Protein AF-A0A2M7I1S6-F1 (afdb_monomer_lite)

Foldseek 3Di:
DDDDDDDDDDDPPPPPPPPVPPPPPCPPDDPDDFDFFADWDWDDDALKIKIFTDDGDDPPDPWKWKWKDLDPPDDTDTPDTGRHRIDMDNNGHPPGDMDMGMD

Structure (mmCIF, N/CA/C/O backbone):
data_AF-A0A2M7I1S6-F1
#
_entry.id   AF-A0A2M7I1S6-F1
#
loop_
_atom_site.group_PDB
_atom_site.id
_atom_site.type_symbol
_atom_site.label_atom_id
_atom_site.label_alt_id
_atom_site.label_comp_id
_atom_site.label_asym_id
_atom_site.label_entity_id
_atom_site.label_seq_id
_atom_site.pdbx_PDB_ins_code
_atom_site.Cartn_x
_atom_site.Cartn_y
_atom_site.Cartn_z
_atom_site.occupancy
_atom_site.B_iso_or_equiv
_atom_site.auth_seq_id
_atom_site.auth_comp_id
_atom_site.auth_asym_id
_atom_site.auth_atom_id
_atom_site.pdbx_PDB_model_num
ATOM 1 N N . MET A 1 1 ? 57.076 -12.786 -80.944 1.00 39.09 1 MET A N 1
ATOM 2 C CA . MET A 1 1 ? 57.384 -11.977 -79.736 1.00 39.09 1 MET A CA 1
ATOM 3 C C . MET A 1 1 ? 56.350 -12.340 -78.661 1.00 39.09 1 MET A C 1
ATOM 5 O O . MET A 1 1 ? 55.253 -12.700 -79.058 1.00 39.09 1 MET A O 1
ATOM 9 N N . LYS A 1 2 ? 56.666 -12.524 -77.364 1.00 35.94 2 LYS A N 1
ATOM 10 C CA . LYS A 1 2 ? 57.228 -11.557 -76.382 1.00 35.94 2 LYS A CA 1
ATOM 11 C C . LYS A 1 2 ? 56.324 -10.310 -76.252 1.00 35.94 2 LYS A C 1
ATOM 13 O O . LYS A 1 2 ? 56.129 -9.669 -77.274 1.00 35.94 2 LYS A O 1
ATOM 18 N N . THR A 1 3 ? 55.777 -9.872 -75.110 1.00 34.53 3 THR A N 1
ATOM 19 C CA . THR A 1 3 ? 55.634 -10.377 -73.709 1.00 34.53 3 THR A CA 1
ATOM 20 C C . THR A 1 3 ? 54.555 -9.463 -73.031 1.00 34.53 3 THR A C 1
ATOM 22 O O . THR A 1 3 ? 54.255 -8.428 -73.617 1.00 34.53 3 THR A O 1
ATOM 25 N N . THR A 1 4 ? 53.881 -9.673 -71.884 1.00 38.97 4 THR A N 1
ATOM 26 C CA . THR A 1 4 ? 53.952 -10.602 -70.725 1.00 38.97 4 THR A CA 1
ATOM 27 C C . THR A 1 4 ? 52.556 -10.714 -70.060 1.00 38.97 4 THR A C 1
ATOM 29 O O . THR A 1 4 ? 51.723 -9.834 -70.251 1.00 38.97 4 THR A O 1
ATOM 32 N N . ILE A 1 5 ? 52.310 -11.723 -69.211 1.00 48.00 5 ILE A N 1
ATOM 33 C CA . ILE A 1 5 ? 51.147 -11.777 -68.292 1.00 48.00 5 ILE A CA 1
ATOM 34 C C . ILE A 1 5 ? 51.348 -10.833 -67.089 1.00 48.00 5 ILE A C 1
ATOM 36 O O . ILE A 1 5 ? 52.445 -10.772 -66.533 1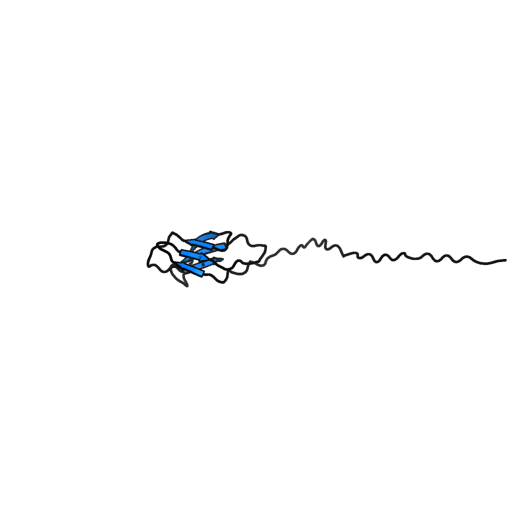.00 48.00 5 ILE A O 1
ATOM 40 N N . LYS A 1 6 ? 50.274 -10.186 -66.612 1.00 42.19 6 LYS A N 1
ATOM 41 C CA . LYS A 1 6 ? 50.146 -9.733 -65.213 1.00 42.19 6 LYS A CA 1
ATOM 42 C C . LYS A 1 6 ? 48.769 -10.099 -64.657 1.00 42.19 6 LYS A C 1
ATOM 44 O O . LYS A 1 6 ? 47.768 -9.495 -65.023 1.00 42.19 6 LYS A O 1
ATOM 49 N N . ILE A 1 7 ? 48.745 -11.082 -63.762 1.00 47.03 7 ILE A N 1
ATOM 50 C CA . ILE A 1 7 ? 47.582 -11.405 -62.929 1.00 47.03 7 ILE A CA 1
ATOM 51 C C . ILE A 1 7 ? 47.560 -10.415 -61.760 1.00 47.03 7 ILE A C 1
ATOM 53 O O . ILE A 1 7 ? 48.581 -10.234 -61.100 1.00 47.03 7 ILE A O 1
ATOM 57 N N . PHE A 1 8 ? 46.404 -9.811 -61.490 1.00 46.28 8 PHE A N 1
ATOM 58 C CA . PHE A 1 8 ? 46.136 -9.082 -60.250 1.00 46.28 8 PHE A CA 1
ATOM 59 C C . PHE A 1 8 ? 44.824 -9.603 -59.653 1.00 46.28 8 PHE A C 1
ATOM 61 O O . PHE A 1 8 ? 43.741 -9.096 -59.930 1.00 46.28 8 PHE A O 1
ATOM 68 N N . ILE A 1 9 ? 44.935 -10.673 -58.865 1.00 50.25 9 ILE A N 1
ATOM 69 C CA . ILE A 1 9 ? 43.871 -11.141 -57.974 1.00 50.25 9 ILE A CA 1
ATOM 70 C C . ILE A 1 9 ? 44.116 -10.467 -56.629 1.00 50.25 9 ILE A C 1
ATOM 72 O O . ILE A 1 9 ? 45.182 -10.674 -56.053 1.00 50.25 9 ILE A O 1
ATOM 76 N N . LEU A 1 10 ? 43.149 -9.707 -56.111 1.00 43.88 10 LEU A N 1
ATOM 77 C CA . LEU A 1 10 ? 43.145 -9.311 -54.703 1.00 43.88 10 LEU A CA 1
ATOM 78 C C . LEU A 1 10 ? 41.738 -8.928 -54.221 1.00 43.88 10 LEU A C 1
ATOM 80 O O . LEU A 1 10 ? 41.105 -8.040 -54.778 1.00 43.88 10 LEU A O 1
ATOM 84 N N . ALA A 1 11 ? 41.304 -9.622 -53.166 1.00 49.59 11 ALA A N 1
ATOM 85 C CA . ALA A 1 11 ? 40.200 -9.302 -52.259 1.00 49.59 11 ALA A CA 1
ATOM 86 C C . ALA A 1 11 ? 38.844 -8.880 -52.873 1.00 49.59 11 ALA A C 1
ATOM 88 O O . ALA A 1 11 ? 38.539 -7.702 -53.054 1.00 49.59 11 ALA A O 1
ATOM 89 N N . PHE A 1 12 ? 37.951 -9.865 -53.003 1.00 50.59 12 PHE A N 1
ATOM 90 C CA . PHE A 1 12 ? 36.500 -9.665 -52.931 1.00 50.59 12 PHE A CA 1
ATOM 91 C C . PHE A 1 12 ? 36.150 -9.133 -51.530 1.00 50.59 12 PHE A C 1
ATOM 93 O O . PHE A 1 12 ? 35.914 -9.908 -50.605 1.00 50.59 12 PHE A O 1
ATOM 100 N N . SER A 1 13 ? 36.203 -7.811 -51.347 1.00 49.38 13 SER A N 1
ATOM 101 C CA . SER A 1 13 ? 35.928 -7.167 -50.058 1.00 49.38 13 SER A CA 1
ATOM 102 C C . SER A 1 13 ? 34.422 -7.098 -49.802 1.00 49.38 13 SER A C 1
ATOM 104 O O . SER A 1 13 ? 33.797 -6.041 -49.890 1.00 49.38 13 SER A O 1
ATOM 106 N N . THR A 1 14 ? 33.817 -8.248 -49.492 1.00 52.94 14 THR A N 1
ATOM 107 C CA . THR A 1 14 ? 32.551 -8.262 -48.759 1.00 52.94 14 THR A CA 1
ATOM 108 C C . THR A 1 14 ? 32.774 -7.526 -47.455 1.00 52.94 14 THR A C 1
ATOM 110 O O . THR A 1 14 ? 33.517 -8.010 -46.598 1.00 52.94 14 THR A O 1
ATOM 113 N N . LEU A 1 15 ? 32.130 -6.367 -47.312 1.00 48.59 15 LEU A N 1
ATOM 114 C CA . LEU A 1 15 ? 32.071 -5.650 -46.050 1.00 48.59 15 LEU A CA 1
ATOM 115 C C . LEU A 1 15 ? 31.254 -6.502 -45.075 1.00 48.59 15 LEU A C 1
ATOM 117 O O . LEU A 1 15 ? 30.035 -6.367 -44.973 1.00 48.59 15 LEU A O 1
ATOM 121 N N . LEU A 1 16 ? 31.935 -7.429 -44.402 1.00 54.44 16 LEU A N 1
ATOM 122 C CA . LEU A 1 16 ? 31.371 -8.157 -43.286 1.00 54.44 16 LEU A CA 1
ATOM 123 C C . LEU A 1 16 ? 31.024 -7.114 -42.231 1.00 54.44 16 LEU A C 1
ATOM 125 O O . LEU A 1 16 ? 31.894 -6.626 -41.510 1.00 54.44 16 LEU A O 1
ATOM 129 N N . LEU A 1 17 ? 29.732 -6.816 -42.113 1.00 53.41 17 LEU A N 1
ATOM 130 C CA . LEU A 1 17 ? 29.157 -6.385 -40.852 1.00 53.41 17 LEU A CA 1
ATOM 131 C C . LEU A 1 17 ? 29.243 -7.574 -39.893 1.00 53.41 17 LEU A C 1
ATOM 133 O O . LEU A 1 17 ? 28.246 -8.208 -39.551 1.00 53.41 17 LEU A O 1
ATOM 137 N N . SER A 1 18 ? 30.466 -7.861 -39.444 1.00 60.50 18 SER A N 1
ATOM 138 C CA . SER A 1 18 ? 30.703 -8.465 -38.148 1.00 60.50 18 SER A CA 1
ATOM 139 C C . SER A 1 18 ? 30.199 -7.464 -37.115 1.00 60.50 18 SER A C 1
ATOM 141 O O . SER A 1 18 ? 30.971 -6.709 -36.522 1.00 60.50 18 SER A O 1
ATOM 143 N N . SER A 1 19 ? 28.874 -7.457 -36.933 1.00 55.66 19 SER A N 1
ATOM 144 C CA . SER A 1 19 ? 28.278 -7.150 -35.645 1.00 55.66 19 SER A CA 1
ATOM 145 C C . SER A 1 19 ? 29.121 -7.904 -34.630 1.00 55.66 19 SER A C 1
ATOM 147 O O . SER A 1 19 ? 29.228 -9.133 -34.715 1.00 55.66 19 SER A O 1
ATOM 149 N N . CYS A 1 20 ? 29.839 -7.170 -33.781 1.00 56.84 20 CYS A N 1
ATOM 150 C CA . CYS A 1 20 ? 30.637 -7.792 -32.743 1.00 56.84 20 CYS A CA 1
ATOM 151 C C . CYS A 1 20 ? 29.623 -8.478 -31.836 1.00 56.84 20 CYS A C 1
ATOM 153 O O . CYS A 1 20 ? 28.878 -7.789 -31.143 1.00 56.84 20 CYS A O 1
ATOM 155 N N . GLY A 1 21 ? 29.502 -9.803 -31.958 1.00 56.69 21 GLY A N 1
ATOM 156 C CA . GLY A 1 21 ? 28.488 -10.562 -31.243 1.00 56.69 21 GLY A CA 1
ATOM 157 C C . GLY A 1 21 ? 28.670 -10.284 -29.765 1.00 56.69 21 GLY A C 1
ATOM 158 O O . GLY A 1 21 ? 29.704 -10.662 -29.213 1.00 56.69 21 GLY A O 1
ATOM 159 N N . VAL A 1 22 ? 27.709 -9.575 -29.164 1.00 55.41 22 VAL A N 1
ATOM 160 C CA . VAL A 1 22 ? 27.773 -9.113 -27.773 1.00 55.41 22 VAL A CA 1
ATOM 161 C C . VAL A 1 22 ? 27.443 -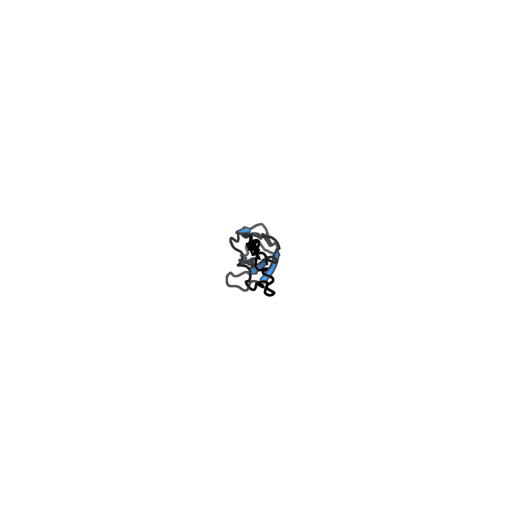10.288 -26.853 1.00 55.41 22 VAL A C 1
ATOM 163 O O . VAL A 1 22 ? 26.504 -10.272 -26.066 1.00 55.41 22 VAL A O 1
ATOM 166 N N . ASN A 1 23 ? 28.248 -11.340 -26.995 1.00 59.22 23 ASN A N 1
ATOM 167 C CA . ASN A 1 23 ? 28.327 -12.511 -26.143 1.00 59.22 23 ASN A CA 1
ATOM 168 C C . ASN A 1 23 ? 29.071 -12.111 -24.860 1.00 59.22 23 ASN A C 1
ATOM 170 O O . ASN A 1 23 ? 30.057 -12.745 -24.482 1.00 59.22 23 ASN A O 1
ATOM 174 N N . ASP A 1 24 ? 28.654 -11.001 -24.253 1.00 59.16 24 ASP A N 1
ATOM 175 C CA . ASP A 1 24 ? 29.186 -10.551 -22.984 1.00 59.16 24 ASP A CA 1
ATOM 176 C C . ASP A 1 24 ? 28.637 -11.497 -21.903 1.00 59.16 24 ASP A C 1
ATOM 178 O O . ASP A 1 24 ? 27.416 -11.593 -21.750 1.00 59.16 24 ASP A O 1
ATOM 182 N N . PRO A 1 25 ? 29.488 -12.249 -21.179 1.00 59.22 25 PRO A N 1
ATOM 183 C CA . PRO A 1 25 ? 29.025 -13.077 -20.070 1.00 59.22 25 PRO A CA 1
ATOM 184 C C . PRO A 1 25 ? 28.450 -12.233 -18.922 1.00 59.22 25 PRO A C 1
ATOM 186 O O . PRO A 1 25 ? 27.769 -12.780 -18.056 1.00 59.22 25 PRO A O 1
ATOM 189 N N . PHE A 1 26 ? 28.684 -10.917 -18.921 1.00 60.69 26 PHE A N 1
ATOM 190 C CA . PHE A 1 26 ? 28.042 -9.949 -18.045 1.00 60.69 26 PHE A CA 1
ATOM 191 C C . PHE A 1 26 ? 26.796 -9.362 -18.719 1.00 60.69 26 PHE A C 1
ATOM 193 O O . PHE 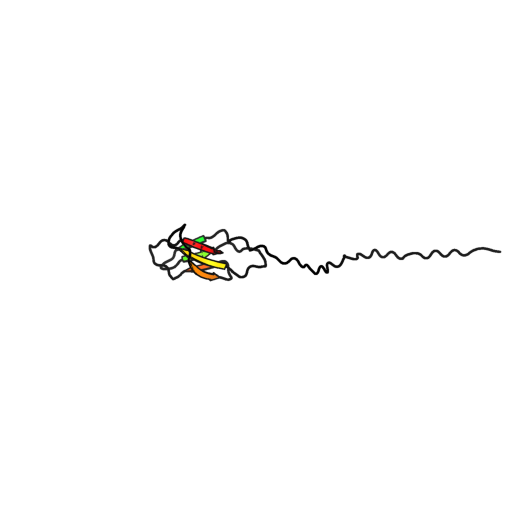A 1 26 ? 26.710 -8.166 -18.996 1.00 60.69 26 PHE A O 1
ATOM 200 N N . ALA A 1 27 ? 25.784 -10.209 -18.933 1.00 62.88 27 ALA A N 1
ATOM 201 C CA . ALA A 1 27 ? 24.417 -9.705 -19.020 1.00 62.88 27 ALA A CA 1
ATOM 202 C C . ALA A 1 27 ? 24.159 -8.857 -17.763 1.00 62.88 27 ALA A C 1
ATOM 204 O O . ALA A 1 27 ? 24.388 -9.335 -16.649 1.00 62.88 27 ALA A O 1
ATOM 205 N N . PHE A 1 28 ? 23.766 -7.593 -17.944 1.00 69.00 28 PHE A N 1
ATOM 206 C CA . PHE A 1 28 ? 23.625 -6.638 -16.846 1.00 69.00 28 PHE A CA 1
ATOM 207 C C . PHE A 1 28 ? 22.565 -7.139 -15.860 1.00 69.00 28 PHE A C 1
ATOM 209 O O . PHE A 1 28 ? 21.370 -7.053 -16.125 1.00 69.00 28 PHE A O 1
ATOM 216 N N . LEU A 1 29 ? 23.024 -7.695 -14.736 1.00 82.62 29 LEU A N 1
ATOM 217 C CA . LEU A 1 29 ? 22.174 -8.056 -13.611 1.00 82.62 29 LEU A CA 1
ATOM 218 C C . LEU A 1 29 ? 21.589 -6.767 -13.047 1.00 82.62 29 LEU A C 1
ATOM 220 O O . LEU A 1 29 ? 22.357 -5.913 -12.596 1.00 82.62 29 LEU A O 1
ATOM 224 N N . ASP A 1 30 ? 20.264 -6.633 -13.059 1.00 85.88 30 ASP A N 1
ATOM 225 C CA . ASP A 1 30 ? 19.656 -5.489 -12.399 1.00 85.88 30 ASP A CA 1
ATOM 226 C C . ASP A 1 30 ? 19.803 -5.618 -10.878 1.00 85.88 30 ASP A C 1
ATOM 228 O O . ASP A 1 30 ? 19.670 -6.692 -10.284 1.00 85.88 30 ASP A O 1
ATOM 232 N N . THR A 1 31 ? 20.139 -4.494 -10.263 1.00 91.06 31 THR A N 1
ATOM 233 C CA . THR A 1 31 ? 20.254 -4.312 -8.814 1.00 91.06 31 THR A CA 1
ATOM 234 C C . THR A 1 31 ? 19.546 -3.030 -8.371 1.00 91.06 31 THR A C 1
ATOM 236 O O . THR A 1 31 ? 19.750 -2.560 -7.250 1.00 91.06 31 THR A O 1
ATOM 239 N N . THR A 1 32 ? 18.767 -2.426 -9.267 1.00 92.88 32 THR A N 1
ATOM 240 C CA . THR A 1 32 ? 17.921 -1.262 -9.026 1.00 92.88 32 THR A CA 1
ATOM 241 C C . THR A 1 32 ? 16.567 -1.779 -8.553 1.00 92.88 32 THR A C 1
ATOM 243 O O . THR A 1 32 ? 15.962 -2.563 -9.273 1.00 92.88 32 THR A O 1
ATOM 246 N N . PRO A 1 33 ? 16.072 -1.404 -7.363 1.00 92.19 33 PRO A N 1
ATOM 247 C CA . PRO A 1 33 ? 14.705 -1.744 -6.989 1.00 92.19 33 PRO A CA 1
ATOM 248 C C . PRO A 1 33 ? 13.704 -0.913 -7.817 1.00 92.19 33 PRO A C 1
ATOM 250 O O . PRO A 1 33 ? 14.037 0.221 -8.190 1.00 92.19 33 PRO A O 1
ATOM 253 N N . PRO A 1 34 ? 12.471 -1.410 -8.023 1.00 95.69 34 PRO A N 1
ATOM 254 C CA . PRO A 1 34 ? 11.381 -0.632 -8.602 1.00 95.69 34 PRO A CA 1
ATOM 255 C C . PRO A 1 34 ? 11.148 0.698 -7.877 1.00 95.69 34 PRO A C 1
ATOM 257 O O . PRO A 1 34 ? 11.394 0.838 -6.673 1.00 95.69 34 PRO A O 1
ATOM 260 N N . ALA A 1 35 ? 10.643 1.693 -8.604 1.00 96.75 35 ALA A N 1
ATOM 261 C CA . ALA A 1 35 ? 10.247 2.964 -8.019 1.00 96.75 35 ALA A CA 1
ATOM 262 C C . ALA A 1 35 ? 8.986 2.790 -7.144 1.00 96.75 35 ALA A C 1
ATOM 264 O O . ALA A 1 35 ? 8.101 2.012 -7.499 1.00 96.75 35 ALA A O 1
ATOM 265 N N . PRO A 1 36 ? 8.834 3.540 -6.034 1.00 96.62 36 PRO A N 1
ATOM 266 C CA . PRO A 1 36 ? 7.623 3.470 -5.219 1.00 96.62 36 PRO A CA 1
ATOM 267 C C . PRO A 1 36 ? 6.349 3.776 -6.031 1.00 96.62 36 PRO A C 1
ATOM 269 O O . PRO A 1 36 ? 6.371 4.717 -6.835 1.00 96.62 36 PRO A O 1
ATOM 272 N N . PRO A 1 37 ? 5.230 3.064 -5.794 1.00 97.75 37 PRO A N 1
ATOM 273 C CA . PRO A 1 37 ? 3.950 3.335 -6.443 1.00 97.75 37 PRO A CA 1
ATOM 274 C C . PRO A 1 37 ? 3.495 4.792 -6.290 1.00 97.75 37 PRO A C 1
ATOM 276 O O . PRO A 1 37 ? 3.676 5.426 -5.248 1.00 97.75 37 PRO A O 1
ATOM 279 N N . THR A 1 38 ? 2.869 5.340 -7.334 1.00 98.12 38 THR A N 1
ATOM 280 C CA . THR A 1 38 ? 2.452 6.754 -7.376 1.00 98.12 38 THR A CA 1
ATOM 281 C C . THR A 1 38 ? 0.981 6.920 -7.744 1.00 98.12 38 THR A C 1
ATOM 283 O O . THR A 1 38 ? 0.337 6.003 -8.246 1.00 98.12 38 THR A O 1
ATOM 286 N N . GLY A 1 39 ? 0.424 8.108 -7.482 1.00 97.94 39 GLY A N 1
ATOM 287 C CA . GLY A 1 39 ? -0.970 8.416 -7.819 1.00 97.94 39 GLY A CA 1
ATOM 288 C C . GLY A 1 39 ? -1.992 7.580 -7.043 1.00 97.94 39 GLY A C 1
ATOM 289 O O . GLY A 1 39 ? -3.015 7.214 -7.610 1.00 97.94 39 GLY A O 1
ATOM 290 N N . ILE A 1 40 ? -1.703 7.266 -5.774 1.00 97.94 40 ILE A N 1
ATOM 291 C CA . ILE A 1 40 ? -2.602 6.510 -4.894 1.00 97.94 40 ILE A CA 1
ATOM 292 C C . ILE A 1 40 ? -3.931 7.267 -4.732 1.00 97.94 40 ILE A C 1
ATOM 294 O O . ILE A 1 40 ? -3.954 8.438 -4.347 1.00 97.94 40 ILE A O 1
ATOM 298 N N . VAL A 1 41 ? -5.036 6.574 -4.999 1.00 98.25 41 VAL A N 1
ATOM 299 C CA . VAL A 1 41 ? -6.420 7.015 -4.806 1.00 98.25 41 VAL A CA 1
ATOM 300 C C . VAL A 1 41 ? -7.092 6.069 -3.816 1.00 98.25 41 VAL A C 1
ATOM 302 O O . VAL A 1 41 ? -6.952 4.851 -3.915 1.00 98.25 41 VAL A O 1
ATOM 305 N N . VAL A 1 42 ? -7.840 6.644 -2.874 1.00 98.06 42 VAL A N 1
ATOM 306 C CA . VAL A 1 42 ? -8.565 5.921 -1.824 1.00 98.06 42 VAL A CA 1
ATOM 307 C C . VAL A 1 42 ? -10.042 6.302 -1.888 1.00 98.06 42 VAL A C 1
ATOM 309 O O . VAL A 1 42 ? -10.374 7.490 -1.868 1.00 98.06 42 VAL A O 1
ATOM 312 N N . LEU A 1 43 ? -10.926 5.308 -1.955 1.00 98.38 43 LEU A N 1
ATOM 313 C CA . LEU A 1 43 ? -12.378 5.473 -1.886 1.00 98.38 43 LEU A CA 1
ATOM 314 C C . LEU A 1 43 ? -12.905 4.741 -0.646 1.00 98.38 43 LEU A C 1
ATOM 316 O O . LEU A 1 43 ? -12.571 3.585 -0.407 1.00 98.38 43 LEU A O 1
ATOM 320 N N . ASN A 1 44 ? -13.730 5.422 0.148 1.00 96.75 44 ASN A N 1
ATOM 321 C CA . ASN A 1 44 ? -14.280 4.875 1.389 1.00 96.75 44 ASN A CA 1
ATOM 322 C C . ASN A 1 44 ? -15.689 4.325 1.136 1.00 96.75 44 ASN A C 1
ATOM 324 O O . ASN A 1 44 ? -16.523 5.022 0.550 1.00 96.75 44 ASN A O 1
ATOM 328 N N . GLY A 1 45 ? -15.946 3.102 1.594 1.00 97.62 45 GLY A N 1
ATOM 329 C CA . GLY A 1 45 ? -17.253 2.452 1.594 1.00 97.62 45 GLY A CA 1
ATOM 330 C C . GLY A 1 45 ? -17.789 2.224 3.009 1.00 97.62 45 GLY A C 1
ATOM 331 O O . GLY A 1 45 ? -17.275 2.770 3.982 1.00 97.62 45 GLY A O 1
ATOM 332 N N . ASP A 1 46 ? -18.839 1.412 3.102 1.00 98.31 46 ASP A N 1
ATOM 333 C CA . ASP A 1 46 ? -19.388 0.902 4.363 1.00 98.31 46 ASP A CA 1
ATOM 334 C C . ASP A 1 46 ? -18.584 -0.342 4.774 1.00 98.31 46 ASP A C 1
ATOM 336 O O . ASP A 1 46 ? -18.549 -1.308 4.010 1.00 98.31 46 ASP A O 1
ATOM 340 N N . GLU A 1 47 ? -17.864 -0.272 5.902 1.00 98.25 47 GLU A N 1
ATOM 341 C CA . GLU A 1 47 ? -16.910 -1.303 6.374 1.00 98.25 47 GLU A CA 1
ATOM 342 C C . GLU A 1 47 ? -15.929 -1.783 5.274 1.00 98.25 47 GLU A C 1
ATOM 344 O O . GLU A 1 47 ? -15.589 -2.961 5.152 1.00 98.25 47 GLU A O 1
ATOM 349 N N . ARG A 1 48 ? -15.481 -0.837 4.429 1.00 98.38 48 ARG A N 1
ATOM 350 C CA . ARG A 1 48 ? -14.642 -1.091 3.247 1.00 98.38 48 ARG A CA 1
ATOM 351 C C . ARG A 1 48 ? -13.779 0.115 2.869 1.00 98.38 48 ARG A C 1
ATOM 353 O O . ARG A 1 48 ? -14.258 1.249 2.903 1.00 98.38 48 ARG A O 1
ATOM 360 N N . VAL A 1 49 ? -12.555 -0.126 2.398 1.00 98.81 49 VAL A N 1
ATOM 361 C CA . VAL A 1 49 ? -11.728 0.876 1.701 1.00 98.81 49 VAL A CA 1
ATOM 362 C C . VAL A 1 49 ? -11.172 0.293 0.400 1.00 98.81 49 VAL A C 1
ATOM 364 O O . VAL A 1 49 ? -10.439 -0.690 0.413 1.00 98.81 49 VAL A O 1
ATOM 367 N N . ASP A 1 50 ? -11.484 0.927 -0.728 1.00 98.75 50 ASP A N 1
ATOM 368 C CA . ASP A 1 50 ? -10.907 0.608 -2.035 1.00 98.75 50 ASP A CA 1
ATOM 369 C C . ASP A 1 50 ? -9.671 1.482 -2.290 1.00 98.75 50 ASP A C 1
ATOM 371 O O . ASP A 1 50 ? -9.752 2.714 -2.278 1.00 98.75 50 ASP A O 1
ATOM 375 N N . LEU A 1 51 ? -8.533 0.846 -2.564 1.00 98.81 51 LEU A N 1
ATOM 376 C CA . LEU A 1 51 ? -7.283 1.494 -2.949 1.00 98.81 51 LEU A CA 1
ATOM 377 C C . LEU A 1 51 ? -6.948 1.186 -4.407 1.00 98.81 51 LEU A C 1
ATOM 379 O O . LEU A 1 51 ? -7.111 0.061 -4.874 1.00 98.81 51 LEU A O 1
ATOM 383 N N . SER A 1 52 ? -6.417 2.179 -5.112 1.00 98.75 52 SER A N 1
ATOM 384 C CA . SER A 1 52 ? -5.817 2.004 -6.438 1.00 98.75 52 SER A CA 1
ATOM 385 C C . SER A 1 52 ? -4.649 2.964 -6.634 1.00 98.75 52 SER A C 1
ATOM 387 O O . SER A 1 52 ? -4.572 3.996 -5.970 1.00 98.75 52 SER A O 1
ATOM 389 N N . TRP A 1 53 ? -3.717 2.623 -7.516 1.00 98.62 53 TRP A N 1
ATOM 390 C CA . TRP A 1 53 ? -2.535 3.433 -7.824 1.00 98.62 53 TRP A CA 1
ATOM 391 C C . TRP A 1 53 ? -2.210 3.377 -9.318 1.00 98.62 53 TRP A C 1
ATOM 393 O O . TRP A 1 53 ? -2.859 2.671 -10.089 1.00 98.62 53 TRP A O 1
ATOM 403 N N . LEU A 1 54 ? -1.227 4.148 -9.775 1.00 98.44 54 LEU A N 1
ATOM 404 C CA . LEU A 1 54 ? -0.712 4.010 -11.133 1.00 98.44 54 LEU A CA 1
ATOM 405 C C . LEU A 1 54 ? 0.176 2.767 -11.212 1.00 98.44 54 LEU A C 1
ATOM 407 O O . LEU A 1 54 ? 1.068 2.601 -10.385 1.00 98.44 54 LEU A O 1
ATOM 411 N N . HIS A 1 55 ? -0.033 1.934 -12.235 1.00 96.25 55 HIS A N 1
ATOM 412 C CA . HIS A 1 55 ? 0.914 0.871 -12.560 1.00 96.25 55 HIS A CA 1
ATOM 413 C C . HIS A 1 55 ? 2.304 1.454 -12.842 1.00 96.25 55 HIS A C 1
ATOM 415 O O . HIS A 1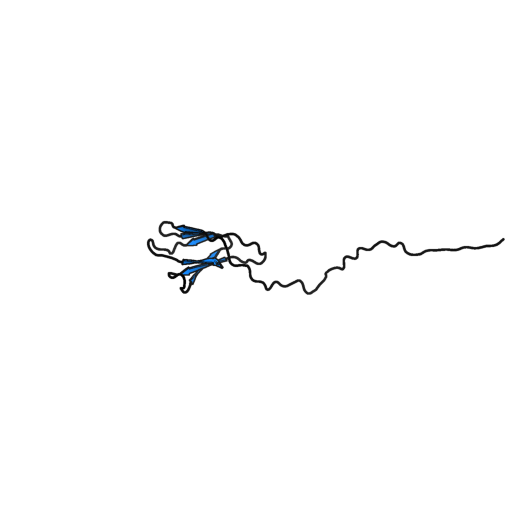 55 ? 2.462 2.343 -13.691 1.00 96.25 55 HIS A O 1
ATOM 421 N N . ASN A 1 56 ? 3.300 0.886 -12.169 1.00 96.81 56 ASN A N 1
ATOM 422 C CA . ASN A 1 56 ? 4.703 0.970 -12.546 1.00 96.81 56 ASN A CA 1
ATOM 423 C C . ASN A 1 56 ? 4.956 0.321 -13.928 1.00 96.81 56 ASN A C 1
ATOM 425 O O . ASN A 1 56 ? 4.045 -0.214 -14.567 1.00 96.81 56 ASN A O 1
ATOM 429 N N . ARG A 1 57 ? 6.188 0.433 -14.435 1.00 95.00 57 ARG A N 1
ATOM 430 C CA . ARG A 1 57 ? 6.587 0.040 -15.803 1.00 95.00 57 ARG A CA 1
ATOM 431 C C . ARG A 1 57 ? 7.909 -0.727 -15.877 1.00 95.00 57 ARG A C 1
ATOM 433 O O . ARG A 1 57 ? 8.391 -0.980 -16.977 1.00 95.00 57 ARG A O 1
ATOM 440 N N . GLU A 1 58 ? 8.503 -1.023 -14.733 1.00 95.88 58 GLU A N 1
ATOM 441 C CA . GLU A 1 58 ? 9.739 -1.776 -14.589 1.00 95.88 58 GLU A CA 1
ATOM 442 C C . GLU A 1 58 ? 9.458 -3.284 -14.767 1.00 95.88 58 GLU A C 1
ATOM 444 O O . GLU A 1 58 ? 8.477 -3.805 -14.232 1.00 95.88 58 GLU A O 1
ATOM 449 N N . ASP A 1 59 ? 10.283 -3.979 -15.560 1.00 91.94 59 ASP A N 1
ATOM 450 C CA . ASP A 1 59 ? 10.053 -5.381 -15.965 1.00 91.94 59 ASP A CA 1
ATOM 451 C C . ASP A 1 59 ? 10.288 -6.405 -14.827 1.00 91.94 59 ASP A C 1
ATOM 453 O O . ASP A 1 59 ? 9.955 -7.582 -14.973 1.00 91.94 59 ASP A O 1
ATOM 457 N N . ASP A 1 60 ? 10.879 -5.986 -13.704 1.00 93.25 60 ASP A N 1
ATOM 458 C CA . ASP A 1 60 ? 11.274 -6.826 -12.564 1.00 93.25 60 ASP A CA 1
ATOM 459 C C . ASP A 1 60 ? 10.221 -6.896 -11.438 1.00 93.25 60 ASP A C 1
ATOM 461 O O . ASP A 1 60 ? 10.431 -7.559 -10.417 1.00 93.25 60 ASP A O 1
ATOM 465 N N . ILE A 1 61 ? 9.073 -6.236 -11.613 1.00 95.69 61 ILE A N 1
ATOM 466 C CA . ILE A 1 61 ? 8.047 -6.106 -10.574 1.00 95.69 61 ILE A CA 1
ATOM 467 C C . ILE A 1 61 ? 7.331 -7.432 -10.310 1.00 95.69 61 ILE A C 1
ATOM 469 O O . ILE A 1 61 ? 6.629 -7.981 -11.157 1.00 95.69 61 ILE A O 1
ATOM 473 N N . ALA A 1 62 ? 7.461 -7.905 -9.070 1.00 96.12 62 ALA A N 1
ATOM 474 C CA . ALA A 1 62 ? 6.829 -9.126 -8.573 1.00 96.12 62 ALA A CA 1
ATOM 475 C C . ALA A 1 62 ? 5.401 -8.927 -8.020 1.00 96.12 62 ALA A C 1
ATOM 477 O O . ALA A 1 62 ? 4.768 -9.910 -7.647 1.00 96.12 62 ALA A O 1
ATOM 478 N N . GLY A 1 63 ? 4.922 -7.682 -7.924 1.00 97.50 63 GLY A N 1
ATOM 479 C CA . GLY A 1 63 ? 3.662 -7.293 -7.277 1.00 97.50 63 GLY A CA 1
ATOM 480 C C . GLY A 1 63 ? 3.868 -6.189 -6.232 1.00 97.50 63 GLY A C 1
ATOM 481 O O . GLY A 1 63 ? 4.983 -5.704 -6.047 1.00 97.50 63 GLY A O 1
ATOM 482 N N . TYR A 1 64 ? 2.792 -5.806 -5.544 1.00 98.56 64 TYR A N 1
ATOM 483 C CA . TYR A 1 64 ? 2.754 -4.715 -4.566 1.00 98.56 64 TYR A CA 1
ATOM 484 C C . TYR A 1 64 ? 2.369 -5.218 -3.169 1.00 98.56 64 TYR A C 1
ATOM 486 O O . TYR A 1 64 ? 1.510 -6.090 -3.025 1.00 98.56 64 TYR A O 1
ATOM 494 N N . ASN A 1 65 ? 2.940 -4.623 -2.122 1.00 98.75 65 ASN A N 1
ATOM 495 C CA . ASN A 1 65 ? 2.573 -4.859 -0.723 1.00 98.75 65 ASN A CA 1
ATOM 496 C C . ASN A 1 65 ? 1.750 -3.685 -0.181 1.00 98.75 65 ASN A C 1
ATOM 498 O O . ASN A 1 65 ? 2.128 -2.528 -0.361 1.00 98.75 65 ASN A O 1
ATOM 502 N N . ILE A 1 66 ? 0.647 -3.976 0.514 1.00 98.75 66 ILE A N 1
ATOM 503 C CA . ILE A 1 66 ? -0.267 -2.977 1.074 1.00 98.75 66 ILE A CA 1
ATOM 504 C C . ILE A 1 66 ? -0.190 -3.023 2.600 1.00 98.75 66 ILE A C 1
ATOM 506 O O . ILE A 1 66 ? -0.371 -4.071 3.229 1.00 98.75 66 ILE A O 1
ATOM 510 N N . TYR A 1 67 ? 0.051 -1.861 3.202 1.00 98.75 67 TYR A N 1
ATOM 511 C CA . TYR A 1 67 ? 0.179 -1.686 4.643 1.00 98.75 67 TYR A CA 1
ATOM 512 C C . TYR A 1 67 ? -0.820 -0.655 5.170 1.00 98.75 67 TYR A C 1
ATOM 514 O O . TYR A 1 67 ? -1.102 0.333 4.495 1.00 98.75 67 TYR A O 1
ATOM 522 N N . SER A 1 68 ? -1.276 -0.837 6.412 1.00 98.62 68 SER A N 1
ATOM 523 C CA . SER A 1 68 ? -2.188 0.078 7.112 1.00 98.62 68 SER A CA 1
ATOM 524 C C . SER A 1 68 ? -1.644 0.504 8.486 1.00 98.62 68 SER A C 1
ATOM 526 O O . SER A 1 68 ? -0.836 -0.201 9.104 1.00 98.62 68 SER A O 1
ATOM 528 N N . SER A 1 69 ? -2.062 1.677 8.965 1.00 98.62 69 SER A N 1
ATOM 529 C CA . SER A 1 69 ? -1.779 2.206 10.303 1.00 98.62 69 SER A CA 1
ATOM 530 C C . SER A 1 69 ? -2.896 3.128 10.805 1.00 98.62 69 SER A C 1
ATOM 532 O O . SER A 1 69 ? -3.561 3.803 10.025 1.00 98.62 69 SER A O 1
ATOM 534 N N . PHE A 1 70 ? -3.046 3.239 12.128 1.00 98.00 70 PHE A N 1
ATOM 535 C CA . PHE A 1 70 ? -3.923 4.227 12.779 1.00 98.00 70 PHE A CA 1
ATOM 536 C C . PHE A 1 70 ? -3.245 5.597 13.002 1.00 98.00 70 PHE A C 1
ATOM 538 O O . PHE A 1 70 ? -3.832 6.487 13.613 1.00 98.00 70 PHE A O 1
ATOM 545 N N . SER A 1 71 ? -1.999 5.782 12.550 1.00 98.12 71 SER A N 1
ATOM 546 C CA . SER A 1 71 ? -1.269 7.052 12.650 1.00 98.12 71 SER A CA 1
ATOM 547 C C . SER A 1 71 ? -0.405 7.284 11.412 1.00 98.12 71 SER A C 1
ATOM 549 O O . SER A 1 71 ? 0.279 6.366 10.963 1.00 98.12 71 SER A O 1
ATOM 551 N N . TYR A 1 72 ? -0.403 8.516 10.895 1.00 96.62 72 TYR A N 1
ATOM 552 C CA . TYR A 1 72 ? 0.323 8.899 9.680 1.00 96.62 72 TYR A CA 1
ATOM 553 C C . TYR A 1 72 ? 1.836 8.653 9.793 1.00 96.62 72 TYR A C 1
ATOM 555 O O . TYR A 1 72 ? 2.411 7.967 8.952 1.00 96.62 72 TYR A O 1
ATOM 563 N N . ASP A 1 73 ? 2.456 9.125 10.879 1.00 96.69 73 ASP A N 1
ATOM 564 C CA . ASP A 1 73 ? 3.865 8.877 11.229 1.00 96.69 73 ASP A CA 1
ATOM 565 C C . ASP A 1 73 ? 4.039 7.584 12.061 1.00 96.69 73 ASP A C 1
ATOM 567 O O . ASP A 1 73 ? 5.009 7.413 12.805 1.00 96.69 73 ASP A O 1
ATOM 571 N N . GLY A 1 74 ? 3.040 6.696 12.027 1.00 96.25 74 GLY A N 1
ATOM 572 C CA . GLY A 1 74 ? 2.976 5.483 12.831 1.00 96.25 74 GLY A CA 1
ATOM 573 C C . GLY A 1 74 ? 3.804 4.323 12.282 1.00 96.25 74 GLY A C 1
ATOM 574 O O . GLY A 1 74 ? 4.400 4.374 11.208 1.00 96.25 74 GLY A O 1
ATOM 575 N N . ARG A 1 75 ? 3.789 3.204 13.016 1.00 97.56 75 ARG A N 1
ATOM 576 C CA . ARG A 1 75 ? 4.220 1.923 12.454 1.00 97.56 75 ARG A CA 1
ATOM 577 C C . ARG A 1 75 ? 3.106 1.383 11.558 1.00 97.56 75 ARG A C 1
ATOM 579 O O . ARG A 1 75 ? 1.996 1.143 12.033 1.00 97.56 75 ARG A O 1
ATOM 586 N N . TYR A 1 76 ? 3.428 1.157 10.294 1.00 98.56 76 TYR A N 1
ATOM 587 C CA . TYR A 1 76 ? 2.557 0.482 9.339 1.00 98.56 76 TYR A CA 1
ATOM 588 C C . TYR A 1 76 ? 2.698 -1.040 9.475 1.00 98.56 76 TYR A C 1
ATOM 590 O O . TYR A 1 76 ? 3.782 -1.554 9.774 1.00 98.56 76 TYR A O 1
ATOM 598 N N . THR A 1 77 ? 1.593 -1.758 9.284 1.00 98.69 77 THR A N 1
ATOM 599 C CA . THR A 1 77 ? 1.513 -3.225 9.347 1.00 98.69 77 THR A CA 1
ATOM 600 C C . THR A 1 77 ? 1.024 -3.751 8.006 1.00 98.69 77 THR A C 1
ATOM 602 O O . THR A 1 77 ? 0.099 -3.176 7.441 1.00 98.69 77 THR A O 1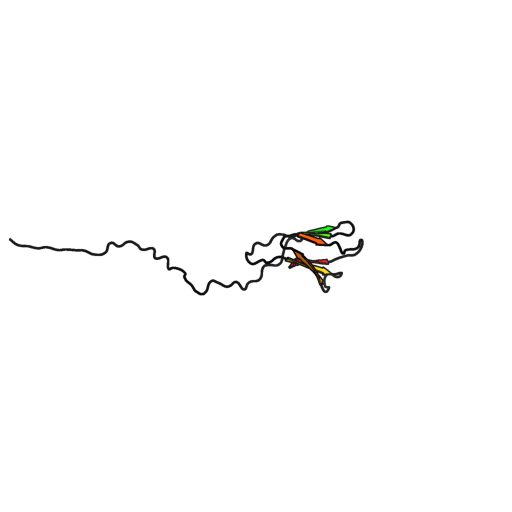
ATOM 605 N N . LEU A 1 78 ? 1.649 -4.813 7.490 1.00 98.75 78 LEU A N 1
ATOM 606 C CA . LEU A 1 78 ? 1.242 -5.454 6.237 1.00 98.75 78 LEU A CA 1
ATOM 607 C C . LEU A 1 78 ? -0.159 -6.053 6.414 1.00 98.75 78 LEU A C 1
ATOM 609 O O . LEU A 1 78 ? -0.352 -6.854 7.329 1.00 98.75 78 LEU A O 1
ATOM 613 N N . ILE A 1 79 ? -1.099 -5.674 5.548 1.00 98.69 79 ILE A N 1
ATOM 614 C CA . ILE A 1 79 ? -2.472 -6.208 5.534 1.00 98.69 79 ILE A CA 1
ATOM 615 C C . ILE A 1 79 ? -2.732 -7.127 4.334 1.00 98.69 79 ILE A C 1
ATOM 617 O O . ILE A 1 79 ? -3.602 -7.991 4.401 1.00 98.69 79 ILE A O 1
ATOM 621 N N . GLY A 1 80 ? -1.948 -7.002 3.261 1.00 98.62 80 GLY A N 1
ATOM 622 C CA . GLY A 1 80 ? -2.040 -7.878 2.098 1.00 98.62 80 GLY A CA 1
ATOM 623 C C . GLY A 1 80 ? -1.061 -7.504 0.989 1.00 98.62 80 GLY A C 1
ATOM 624 O O . GLY A 1 80 ? -0.209 -6.632 1.156 1.00 98.62 80 GLY A O 1
ATOM 625 N N . SER A 1 81 ? -1.200 -8.169 -0.151 1.00 98.56 81 SER A N 1
ATOM 626 C CA . SER A 1 81 ? -0.451 -7.909 -1.382 1.00 98.56 81 SER A CA 1
ATOM 627 C C . SER A 1 81 ? -1.384 -7.983 -2.592 1.00 98.56 81 SER A C 1
ATOM 629 O O . SER A 1 81 ? -2.480 -8.539 -2.491 1.00 98.56 81 SER A O 1
ATOM 631 N N . SER A 1 82 ? -0.963 -7.430 -3.728 1.00 98.38 82 SER A N 1
ATOM 632 C CA . SER A 1 82 ? -1.703 -7.491 -4.992 1.00 98.38 82 SER A CA 1
ATOM 633 C C . SER A 1 82 ? -0.747 -7.548 -6.180 1.00 98.38 82 SER A C 1
ATOM 635 O O . SER A 1 82 ? 0.239 -6.814 -6.213 1.00 98.38 82 SER A O 1
ATOM 637 N N . ASP A 1 83 ? -1.063 -8.382 -7.169 1.00 97.25 83 ASP A N 1
ATOM 638 C CA . ASP A 1 83 ? -0.316 -8.476 -8.433 1.00 97.25 83 ASP A CA 1
ATOM 639 C C . ASP A 1 83 ? -0.791 -7.417 -9.461 1.00 97.25 83 ASP A C 1
ATOM 641 O O . ASP A 1 83 ? -0.235 -7.295 -10.551 1.00 97.25 83 ASP A O 1
ATOM 645 N N . ASP A 1 84 ? -1.829 -6.646 -9.114 1.00 97.44 84 ASP A N 1
ATOM 646 C CA . ASP A 1 84 ? -2.499 -5.633 -9.940 1.00 97.44 84 ASP A CA 1
ATOM 647 C C . ASP A 1 84 ? -2.538 -4.279 -9.194 1.00 97.44 84 ASP A C 1
ATOM 649 O O . ASP A 1 84 ? -2.278 -4.213 -7.990 1.00 97.44 84 ASP A O 1
ATOM 653 N N . ASN A 1 85 ? -2.857 -3.172 -9.869 1.00 97.88 85 ASN A N 1
ATOM 654 C CA . ASN A 1 85 ? -2.781 -1.816 -9.298 1.00 97.88 85 ASN A CA 1
ATOM 655 C C . ASN A 1 85 ? -3.948 -1.411 -8.372 1.00 97.88 85 ASN A C 1
ATOM 657 O O . ASN A 1 85 ? -4.284 -0.222 -8.276 1.00 97.88 85 ASN A O 1
ATOM 661 N N . TYR A 1 86 ? -4.577 -2.379 -7.705 1.00 98.62 86 TYR A N 1
ATOM 662 C CA . TYR A 1 86 ? -5.664 -2.154 -6.756 1.00 98.62 86 TYR A CA 1
ATOM 663 C C . TYR A 1 86 ? -5.637 -3.137 -5.580 1.00 98.62 86 TYR A C 1
ATOM 665 O O . TYR A 1 86 ? -5.088 -4.236 -5.662 1.00 98.62 86 TYR A O 1
ATOM 673 N N . PHE A 1 87 ? -6.268 -2.736 -4.477 1.00 98.81 87 PHE A N 1
ATOM 674 C CA . PHE A 1 87 ? -6.511 -3.555 -3.289 1.00 98.81 87 PHE A CA 1
ATOM 675 C C . PHE A 1 87 ? -7.823 -3.114 -2.628 1.00 98.81 87 PHE A C 1
ATOM 677 O O . PHE A 1 87 ? -8.220 -1.958 -2.759 1.00 98.81 87 PHE A O 1
ATOM 684 N N . VAL A 1 88 ? -8.496 -4.010 -1.904 1.00 98.75 88 VAL A N 1
ATOM 685 C CA . VAL A 1 88 ? -9.698 -3.665 -1.132 1.00 98.75 88 VAL A CA 1
ATOM 686 C C . VAL A 1 88 ? -9.532 -4.171 0.293 1.00 98.75 88 VAL A C 1
ATOM 688 O O . VAL A 1 88 ? -9.436 -5.378 0.513 1.00 98.75 88 VAL A O 1
ATOM 691 N N . ASP A 1 89 ? -9.497 -3.243 1.245 1.00 98.69 89 ASP A N 1
ATOM 692 C CA . ASP A 1 89 ? -9.514 -3.550 2.670 1.00 98.69 89 ASP A CA 1
ATOM 693 C C . ASP A 1 89 ? -10.965 -3.719 3.149 1.00 98.69 89 ASP A C 1
ATOM 695 O O . ASP A 1 89 ? -11.847 -2.921 2.813 1.00 98.69 89 ASP A O 1
ATOM 699 N N . PHE A 1 90 ? -11.194 -4.778 3.923 1.00 98.44 90 PHE A N 1
ATOM 700 C CA . PHE A 1 90 ? -12.474 -5.165 4.519 1.00 98.44 90 PHE A CA 1
ATOM 701 C C . PHE A 1 90 ? -12.364 -5.390 6.045 1.00 98.44 90 PHE A C 1
ATOM 703 O O . PHE A 1 90 ? -13.360 -5.747 6.666 1.00 98.44 90 PHE A O 1
ATOM 710 N N . ASP A 1 91 ? -11.190 -5.194 6.667 1.00 98.06 91 ASP A N 1
ATOM 711 C CA . ASP A 1 91 ? -10.999 -5.271 8.133 1.00 98.06 91 ASP A CA 1
ATOM 712 C C . ASP A 1 91 ? -11.003 -3.859 8.757 1.00 98.06 91 ASP A C 1
ATOM 714 O O . ASP A 1 91 ? -10.172 -3.473 9.587 1.00 98.06 91 ASP A O 1
ATOM 718 N N . VAL A 1 92 ? -11.947 -3.038 8.285 1.00 98.38 92 VAL A N 1
ATOM 719 C CA . VAL A 1 92 ? -12.058 -1.610 8.590 1.00 98.38 92 VAL A CA 1
ATOM 720 C C . VAL A 1 92 ? -13.423 -1.278 9.178 1.00 98.38 92 VAL A C 1
ATOM 722 O O . VAL A 1 92 ? -14.462 -1.674 8.659 1.00 98.38 92 VAL A O 1
ATOM 725 N N . TYR A 1 93 ? -13.426 -0.497 10.255 1.00 98.31 93 TYR A N 1
ATOM 726 C CA . TYR A 1 93 ? -14.642 -0.127 10.977 1.00 98.31 93 TYR A CA 1
ATOM 727 C C . TYR A 1 93 ? -14.987 1.345 10.753 1.00 98.31 93 TYR A C 1
ATOM 729 O O . TYR A 1 93 ? -14.131 2.230 10.862 1.00 98.31 93 TYR A O 1
ATOM 737 N N . ASN A 1 94 ? -16.263 1.608 10.473 1.00 98.19 94 ASN A N 1
ATOM 738 C CA . ASN A 1 94 ? -16.778 2.942 10.176 1.00 98.19 94 ASN A CA 1
ATOM 739 C C . ASN A 1 94 ? -16.446 3.967 11.278 1.00 98.19 94 ASN A C 1
ATOM 741 O O . ASN A 1 94 ? -16.656 3.725 12.466 1.00 98.19 94 ASN A O 1
ATOM 745 N N . GLY A 1 95 ? -15.983 5.151 10.869 1.00 97.75 95 GLY A N 1
ATOM 746 C CA . GLY A 1 95 ? -15.646 6.261 11.771 1.00 97.75 95 GLY A CA 1
ATOM 747 C C . GLY A 1 95 ? -14.205 6.266 12.298 1.00 97.75 95 GLY A C 1
ATOM 748 O O . GLY A 1 95 ? -13.797 7.266 12.887 1.00 97.75 95 GLY A O 1
ATOM 749 N N . ASN A 1 96 ? -13.420 5.212 12.050 1.00 98.12 96 ASN A N 1
ATOM 750 C CA . ASN A 1 96 ? -11.975 5.217 12.288 1.00 98.12 96 ASN A CA 1
ATOM 751 C C . ASN A 1 96 ? -11.216 5.850 11.109 1.00 98.12 96 ASN A C 1
ATOM 753 O O . ASN A 1 96 ? -11.608 5.706 9.951 1.00 98.12 96 ASN A O 1
ATOM 757 N N . THR A 1 97 ? -10.082 6.493 11.398 1.00 97.94 97 THR A N 1
ATOM 758 C CA . THR A 1 97 ? -9.125 6.940 10.373 1.00 97.94 97 THR A CA 1
ATOM 759 C C . THR A 1 97 ? -8.041 5.885 10.186 1.00 97.94 97 THR A C 1
ATOM 761 O O . THR A 1 97 ? -7.360 5.524 11.146 1.00 97.94 97 THR A O 1
ATOM 764 N N . TYR A 1 98 ? -7.847 5.455 8.942 1.00 98.25 98 TYR A N 1
ATOM 765 C CA . TYR A 1 98 ? -6.771 4.561 8.522 1.00 98.25 98 TYR A CA 1
ATOM 766 C C . TYR A 1 98 ? -5.832 5.302 7.564 1.00 98.25 98 TYR A C 1
ATOM 768 O O . TYR A 1 98 ? -6.275 6.095 6.731 1.00 98.25 98 TYR A O 1
ATOM 776 N N . TYR A 1 99 ? -4.536 5.035 7.682 1.00 98.44 99 TYR A N 1
ATOM 777 C CA . TYR A 1 99 ? -3.486 5.536 6.800 1.00 98.44 99 TYR A CA 1
ATOM 778 C C . TYR A 1 99 ? -2.853 4.355 6.079 1.00 98.44 99 TYR A C 1
ATOM 780 O O . TYR A 1 99 ? -2.524 3.358 6.719 1.00 98.44 99 TYR A O 1
ATOM 788 N N . TYR A 1 100 ? -2.647 4.477 4.769 1.00 98.44 100 TYR A N 1
ATOM 789 C CA . TYR A 1 100 ? -2.164 3.382 3.933 1.00 98.44 100 TYR A CA 1
ATOM 790 C C . TYR A 1 100 ? -0.847 3.721 3.244 1.00 98.44 100 TYR A C 1
ATOM 792 O O . TYR A 1 100 ? -0.610 4.867 2.862 1.00 98.44 100 TYR A O 1
ATOM 800 N N . ALA A 1 101 ? -0.026 2.696 3.045 1.00 98.31 101 ALA A N 1
ATOM 801 C CA . ALA A 1 101 ? 1.169 2.740 2.216 1.00 98.31 101 ALA A CA 1
ATOM 802 C C . ALA A 1 101 ? 1.162 1.548 1.252 1.00 98.31 101 ALA A C 1
ATOM 804 O O . ALA A 1 101 ? 0.726 0.455 1.619 1.00 98.31 101 ALA A O 1
ATOM 805 N N . VAL A 1 102 ? 1.661 1.765 0.036 1.00 98.44 102 VAL A N 1
ATOM 806 C CA . VAL A 1 102 ? 1.854 0.724 -0.980 1.00 98.44 102 VAL A CA 1
ATOM 807 C C . VAL A 1 102 ? 3.323 0.740 -1.395 1.00 98.44 102 VAL A C 1
ATOM 809 O O . VAL A 1 102 ? 3.881 1.825 -1.582 1.00 98.44 102 VAL A O 1
ATOM 812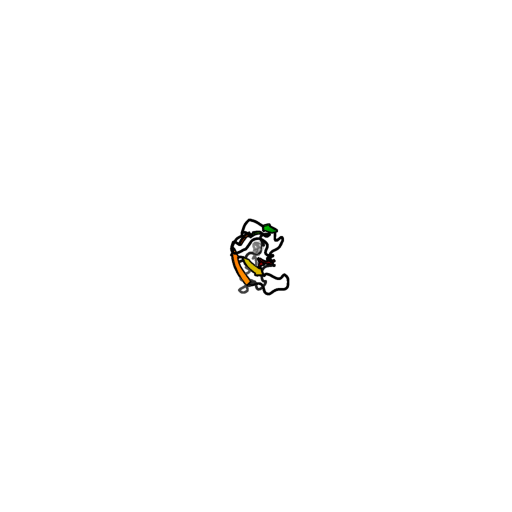 N N . THR A 1 103 ? 3.945 -0.436 -1.499 1.00 96.94 103 THR A N 1
ATOM 813 C CA . THR A 1 103 ? 5.343 -0.615 -1.935 1.00 96.94 103 THR A CA 1
ATOM 814 C C . THR A 1 103 ? 5.453 -1.749 -2.938 1.00 96.94 103 THR A C 1
ATOM 816 O O . THR A 1 103 ? 5.090 -2.885 -2.540 1.00 96.94 103 THR A O 1
#

Sequence (103 aa):
MKTTIKIFILAFSTLLLSSCGVNDPFAFLDTTPPAPPTGIVVLNGDERVDLSWLHNREDDIAGYNIYSSFSYDGRYTLIGSSDDNYFVDFDVYNGNTYYYAVT

Radius of gyration: 31.38 Å; chains: 1; bounding box: 77×22×93 Å

Secondary structure (DSSP, 8-state):
------------------------S------PPPPPPEEEEEEE-SS-EEEEEE----TT---EEEEEESSTTS--EEEEEESSSEEEE-S--TT---EEEE-

pLDDT: mean 84.73, std 20.93, range [34.53, 98.81]